Protein AF-A0A8C4TMS4-F1 (afdb_monomer)

Radius of gyration: 23.61 Å; Cα contacts (8 Å, |Δi|>4): 81; chains: 1; bounding box: 61×48×64 Å

Nearest PDB structures (foldseek):
  2k3j-assembly1_A  TM=8.650E-01  e=6.381E-08  Homo sapiens
  2zxt-assembly1_A  TM=9.491E-01  e=1.332E-06  Escherichia coli K-12
  3a3c-assembly1_A  TM=9.400E-01  e=1.076E-05  Escherichia coli K-12

pLDDT: mean 71.79, std 19.96, range [28.8, 94.06]

Organism: Erpetoichthys calabaricus (NCBI:txid27687)

Structure (mmCIF, N/CA/C/O backbone):
data_AF-A0A8C4TMS4-F1
#
_entry.id   AF-A0A8C4TMS4-F1
#
loop_
_atom_site.group_PDB
_atom_site.id
_atom_site.type_symbol
_atom_site.label_atom_id
_atom_site.label_alt_id
_atom_site.label_comp_id
_atom_site.label_asym_id
_atom_site.label_entity_id
_atom_site.label_seq_id
_atom_site.pdbx_PDB_ins_code
_atom_site.Cartn_x
_atom_site.Cartn_y
_atom_site.Cartn_z
_atom_site.occupancy
_atom_site.B_iso_or_equiv
_atom_site.auth_seq_id
_atom_site.auth_comp_id
_atom_site.auth_asym_id
_atom_site.auth_atom_id
_atom_site.pdbx_PDB_model_num
ATOM 1 N N . MET A 1 1 ? -9.269 -17.070 -49.087 1.00 30.08 1 MET A N 1
ATOM 2 C CA . MET A 1 1 ? -9.181 -15.793 -48.349 1.00 30.08 1 MET A CA 1
ATOM 3 C C . MET A 1 1 ? -9.865 -15.954 -47.002 1.00 30.08 1 MET A C 1
ATOM 5 O O . MET A 1 1 ? -11.045 -16.277 -46.993 1.00 30.08 1 MET A O 1
ATOM 9 N N . LYS A 1 2 ? -9.156 -15.757 -45.888 1.00 29.12 2 LYS A N 1
ATOM 10 C CA . LYS A 1 2 ? -9.789 -15.444 -44.601 1.00 29.12 2 LYS A CA 1
ATOM 11 C C . LYS A 1 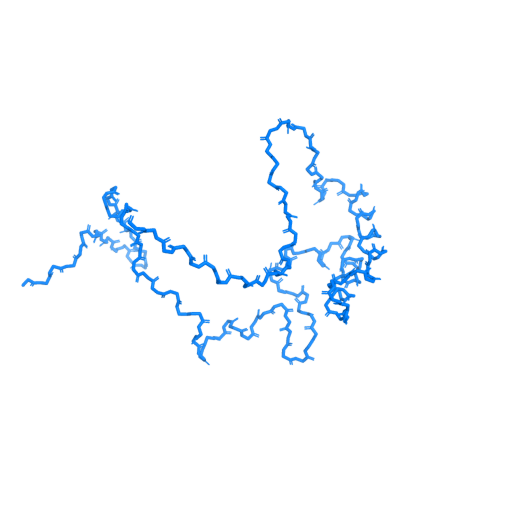2 ? -9.461 -13.987 -44.306 1.00 29.12 2 LYS A C 1
ATOM 13 O O . LYS A 1 2 ? -8.290 -13.637 -44.231 1.00 29.12 2 LYS A O 1
ATOM 18 N N . TRP A 1 3 ? -10.500 -13.165 -44.255 1.00 33.78 3 TRP A N 1
ATOM 19 C CA . TRP A 1 3 ? -10.429 -11.777 -43.827 1.00 33.78 3 TRP A CA 1
ATOM 20 C C . TRP A 1 3 ? -10.495 -11.773 -42.300 1.00 33.78 3 TRP A C 1
ATOM 22 O O . TRP A 1 3 ? -11.514 -12.156 -41.735 1.00 33.78 3 TRP A O 1
ATOM 32 N N . LEU A 1 4 ? -9.398 -11.400 -41.651 1.00 42.12 4 LEU A N 1
ATOM 33 C CA . LEU A 1 4 ? -9.375 -10.898 -40.281 1.00 42.12 4 LEU A CA 1
ATOM 34 C C . LEU A 1 4 ? -8.579 -9.590 -40.339 1.00 42.12 4 LEU A C 1
ATOM 36 O O . LEU A 1 4 ? -7.611 -9.498 -41.091 1.00 42.12 4 LEU A O 1
ATOM 40 N N . ASN A 1 5 ? -9.097 -8.583 -39.645 1.00 49.41 5 ASN A N 1
ATOM 41 C CA . ASN A 1 5 ? -8.838 -7.155 -39.824 1.00 49.41 5 ASN A CA 1
ATOM 42 C C . ASN A 1 5 ? -7.345 -6.754 -39.803 1.00 49.41 5 ASN A C 1
ATOM 44 O O . ASN A 1 5 ? -6.503 -7.446 -39.232 1.00 49.41 5 ASN A O 1
ATOM 48 N N . PHE A 1 6 ? -7.042 -5.654 -40.498 1.00 59.00 6 PHE A N 1
ATOM 49 C CA . PHE A 1 6 ? -5.756 -5.253 -41.091 1.00 59.00 6 PHE A CA 1
ATOM 50 C C . PHE A 1 6 ? -4.650 -4.821 -40.100 1.00 59.00 6 PHE A C 1
ATOM 52 O O . PHE A 1 6 ? -4.017 -3.786 -40.277 1.00 59.00 6 PHE A O 1
ATOM 59 N N . VAL A 1 7 ? -4.311 -5.645 -39.109 1.00 66.94 7 VAL A N 1
ATOM 60 C CA . VAL A 1 7 ? -3.119 -5.419 -38.274 1.00 66.94 7 VAL A CA 1
ATOM 61 C C . VAL A 1 7 ? -1.877 -5.986 -38.973 1.00 66.94 7 VAL A C 1
ATOM 63 O O . VAL A 1 7 ? -1.777 -7.194 -39.203 1.00 66.94 7 VAL A O 1
ATOM 66 N N . PHE A 1 8 ? -0.904 -5.133 -39.313 1.00 74.19 8 PHE A N 1
ATOM 67 C CA . PHE A 1 8 ? 0.356 -5.576 -39.922 1.00 74.19 8 PHE A CA 1
ATOM 68 C C . PHE A 1 8 ? 1.398 -5.866 -38.837 1.00 74.19 8 PHE A C 1
ATOM 70 O O . PHE A 1 8 ? 1.790 -4.977 -38.082 1.00 74.19 8 PHE A O 1
ATOM 77 N N . ILE A 1 9 ? 1.857 -7.119 -38.762 1.00 80.38 9 ILE A N 1
ATOM 78 C CA . ILE A 1 9 ? 2.839 -7.570 -37.768 1.00 80.38 9 ILE A CA 1
ATOM 79 C C . ILE A 1 9 ? 4.155 -7.899 -38.472 1.00 80.38 9 ILE A C 1
ATOM 81 O O . ILE A 1 9 ? 4.236 -8.856 -39.242 1.00 80.38 9 ILE A O 1
ATOM 85 N N . LEU A 1 10 ? 5.207 -7.143 -38.166 1.00 83.94 10 LEU A N 1
ATOM 86 C CA . LEU A 1 10 ? 6.570 -7.426 -38.607 1.00 83.94 10 LEU A CA 1
ATOM 87 C C . LEU A 1 10 ? 7.322 -8.153 -37.488 1.00 83.94 10 LEU A C 1
ATOM 89 O O . LEU A 1 10 ? 7.444 -7.631 -36.385 1.00 83.94 10 LEU A O 1
ATOM 93 N N . SER A 1 11 ? 7.839 -9.352 -37.760 1.00 85.38 11 SER A N 1
ATOM 94 C CA . SER A 1 11 ? 8.640 -10.110 -36.786 1.00 85.38 11 SER A CA 1
ATOM 95 C C . SER A 1 11 ? 10.132 -9.966 -37.090 1.00 85.38 11 SER A C 1
ATOM 97 O O . SER A 1 11 ? 10.579 -10.335 -38.176 1.00 85.38 11 SER A O 1
ATOM 99 N N . LEU A 1 12 ? 10.902 -9.453 -36.131 1.00 82.50 12 LEU A N 1
ATOM 100 C CA . LEU A 1 12 ? 12.358 -9.320 -36.185 1.00 82.50 12 LEU A CA 1
ATOM 101 C C . LEU A 1 12 ? 12.964 -10.188 -35.075 1.00 82.50 12 LEU A C 1
ATOM 103 O O . LEU A 1 12 ? 13.195 -9.744 -33.956 1.00 82.50 12 LEU A O 1
ATOM 107 N N . GLY A 1 13 ? 13.191 -11.469 -35.366 1.00 86.38 13 GLY A N 1
ATOM 108 C CA . GLY A 1 13 ? 13.661 -12.423 -34.359 1.00 86.38 13 GLY A CA 1
ATOM 109 C C . GLY A 1 13 ? 12.581 -12.738 -33.317 1.00 86.38 13 GLY A C 1
ATOM 110 O O . GLY A 1 13 ? 11.539 -13.287 -33.670 1.00 86.3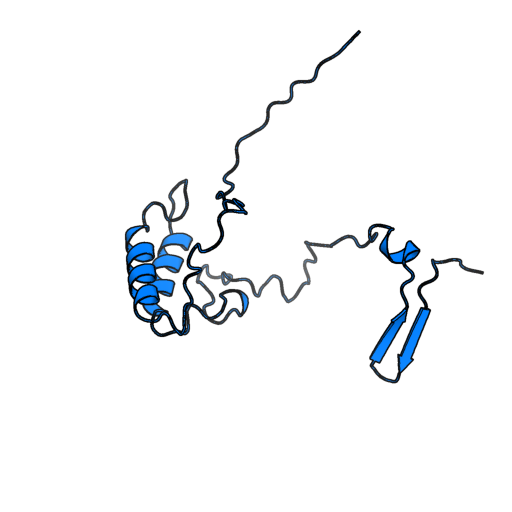8 13 GLY A O 1
ATOM 111 N N . LYS A 1 14 ? 12.847 -12.429 -32.037 1.00 85.25 14 LYS A N 1
ATOM 112 C CA . LYS A 1 14 ? 11.867 -12.570 -30.938 1.00 85.25 14 LYS A CA 1
ATOM 113 C C . LYS A 1 14 ? 10.904 -11.384 -30.859 1.00 85.25 14 LYS A C 1
ATOM 115 O O . LYS A 1 14 ? 9.835 -11.513 -30.268 1.00 85.25 14 LYS A O 1
ATOM 120 N N . ASP A 1 15 ? 11.279 -10.259 -31.453 1.00 83.75 15 ASP A N 1
ATOM 121 C CA . ASP A 1 15 ? 10.533 -9.015 -31.365 1.00 83.75 15 ASP A CA 1
ATOM 122 C C . ASP A 1 15 ? 9.447 -8.955 -32.442 1.00 83.75 15 ASP A C 1
ATOM 124 O O . ASP A 1 15 ? 9.645 -9.382 -33.585 1.00 83.75 15 ASP A O 1
ATOM 128 N N . LYS A 1 16 ? 8.282 -8.413 -32.077 1.00 86.44 16 LYS A N 1
ATOM 129 C CA . LYS A 1 16 ? 7.148 -8.197 -32.981 1.00 86.44 16 LYS A CA 1
ATOM 130 C C . LYS A 1 16 ? 6.761 -6.724 -32.964 1.00 86.44 16 LYS A C 1
ATOM 132 O O . LYS A 1 16 ? 6.416 -6.187 -31.919 1.00 86.44 16 LYS A O 1
ATOM 137 N N . ILE A 1 17 ? 6.801 -6.091 -34.130 1.00 85.44 17 ILE A N 1
ATOM 138 C CA . ILE A 1 17 ? 6.352 -4.717 -34.348 1.00 85.44 17 ILE A CA 1
ATOM 139 C C . ILE A 1 17 ? 4.940 -4.785 -34.918 1.00 85.44 17 ILE A C 1
ATOM 141 O O . ILE A 1 17 ? 4.725 -5.385 -35.972 1.00 85.44 17 ILE A O 1
ATOM 145 N N . ILE A 1 18 ? 3.989 -4.183 -34.211 1.00 83.25 18 ILE A N 1
ATOM 146 C CA . ILE A 1 18 ? 2.576 -4.157 -34.585 1.00 83.25 18 ILE A CA 1
ATOM 147 C C . ILE A 1 18 ? 2.254 -2.757 -35.109 1.00 83.25 18 ILE A C 1
ATOM 149 O O . ILE A 1 18 ? 2.365 -1.779 -34.373 1.00 83.25 18 ILE A O 1
ATOM 153 N N . PHE A 1 19 ? 1.871 -2.661 -36.380 1.00 82.25 19 PHE A N 1
ATOM 154 C CA . PHE A 1 19 ? 1.385 -1.423 -36.982 1.00 82.25 19 PHE A CA 1
ATOM 155 C C . PHE A 1 19 ? -0.139 -1.409 -36.888 1.00 82.25 19 PHE A C 1
ATOM 157 O O . PHE A 1 19 ? -0.810 -2.233 -37.513 1.00 82.25 19 PHE A O 1
ATOM 164 N N . VAL A 1 20 ? -0.655 -0.487 -36.077 1.00 78.00 20 VAL A N 1
ATOM 165 C CA . VAL A 1 20 ? -2.086 -0.291 -35.820 1.00 78.00 20 VAL A CA 1
ATOM 166 C C . VAL A 1 20 ? -2.510 1.006 -36.501 1.00 78.00 20 VAL A C 1
ATOM 168 O O . VAL A 1 20 ? -1.859 2.038 -36.318 1.00 78.00 20 VAL A O 1
ATOM 171 N N . THR A 1 21 ? -3.559 0.955 -37.321 1.00 77.88 21 THR A N 1
ATOM 172 C CA . THR A 1 21 ? -4.135 2.164 -37.925 1.00 77.88 21 THR A CA 1
ATOM 173 C C . THR A 1 21 ? -5.052 2.875 -36.930 1.00 77.88 21 THR A C 1
ATOM 175 O O . THR A 1 21 ? -5.445 2.302 -35.912 1.00 77.88 21 THR A O 1
ATOM 178 N N . LYS A 1 22 ? -5.387 4.144 -37.189 1.00 76.00 22 LYS A N 1
ATOM 179 C CA . LYS A 1 22 ? -6.263 4.908 -36.291 1.00 76.00 22 LYS A CA 1
ATOM 180 C C . LYS A 1 22 ? -7.636 4.238 -36.183 1.00 76.00 22 LYS A C 1
ATOM 182 O O . LYS A 1 22 ? -8.173 4.114 -35.090 1.00 76.00 22 LYS A O 1
ATOM 187 N N . GLU A 1 23 ? -8.141 3.743 -37.304 1.00 73.88 23 GLU A N 1
ATOM 188 C CA . GLU A 1 23 ? -9.417 3.048 -37.422 1.00 73.88 23 GLU A CA 1
ATOM 189 C C . GLU A 1 23 ? -9.433 1.724 -36.629 1.00 73.88 23 GLU A C 1
ATOM 191 O O . GLU A 1 23 ? -10.439 1.404 -36.001 1.00 73.88 23 GLU A O 1
ATOM 196 N N . ASP A 1 24 ? -8.311 0.992 -36.579 1.00 68.31 24 ASP A N 1
ATOM 197 C CA . ASP A 1 24 ? -8.187 -0.250 -35.794 1.00 68.31 24 ASP A CA 1
ATOM 198 C C . ASP A 1 24 ? -8.132 0.006 -34.275 1.00 68.31 24 ASP A C 1
ATOM 200 O O . ASP A 1 24 ? -8.574 -0.830 -33.486 1.00 68.31 24 ASP A O 1
ATOM 204 N N . HIS A 1 25 ? -7.596 1.154 -33.845 1.00 66.12 25 HIS A N 1
ATOM 205 C CA . HIS A 1 25 ? -7.580 1.555 -32.431 1.00 66.12 25 HIS A CA 1
ATOM 206 C C . HIS A 1 25 ? -8.927 2.143 -31.971 1.00 66.12 25 HIS A C 1
ATOM 208 O O . HIS A 1 25 ? -9.221 2.172 -30.777 1.00 66.12 25 HIS A O 1
ATOM 214 N N . GLU A 1 26 ? -9.747 2.643 -32.900 1.00 75.44 26 GLU A N 1
ATOM 215 C CA . GLU A 1 26 ? -11.074 3.193 -32.597 1.00 75.44 26 GLU A CA 1
ATOM 216 C C . GLU A 1 26 ? -12.109 2.096 -32.299 1.00 75.44 26 GLU A C 1
ATOM 218 O O . GLU A 1 26 ? -13.080 2.344 -31.582 1.00 75.44 26 GLU A O 1
ATOM 223 N N . THR A 1 27 ? -11.900 0.869 -32.784 1.00 74.06 27 THR A N 1
ATOM 224 C CA . THR A 1 27 ? -12.736 -0.271 -32.395 1.00 74.06 27 THR A CA 1
ATOM 225 C C . THR A 1 27 ? -12.343 -0.799 -31.010 1.00 74.06 27 THR A C 1
ATOM 227 O O . THR A 1 27 ? -11.181 -1.167 -30.820 1.00 74.06 27 THR A O 1
ATOM 230 N N . PRO A 1 28 ? -13.283 -0.895 -30.044 1.00 71.31 28 PRO A N 1
ATOM 231 C CA . PRO A 1 28 ? -13.004 -1.504 -28.750 1.00 71.31 28 PRO A CA 1
ATOM 232 C C . PRO A 1 28 ? -12.501 -2.937 -28.942 1.00 71.31 28 PRO A C 1
ATOM 234 O O . PRO A 1 28 ? -13.056 -3.696 -29.740 1.00 71.31 28 PRO A O 1
ATOM 237 N N . SER A 1 29 ? -11.449 -3.309 -28.214 1.00 67.12 29 SER A N 1
ATOM 238 C CA . SER A 1 29 ? -10.895 -4.659 -28.291 1.00 67.12 29 SER A CA 1
ATOM 239 C C . SER A 1 29 ? -11.949 -5.691 -27.885 1.00 67.12 29 SER A C 1
ATOM 241 O O . SER A 1 29 ? -12.565 -5.574 -26.831 1.00 67.12 29 SER A O 1
ATOM 243 N N . SER A 1 30 ? -12.117 -6.735 -28.698 1.00 68.31 30 SER A N 1
ATOM 244 C CA . SER A 1 30 ? -12.955 -7.903 -28.380 1.00 68.31 30 SER A CA 1
ATOM 245 C C . SER A 1 30 ? -12.262 -8.879 -27.414 1.00 68.31 30 SER A C 1
ATOM 247 O O . SER A 1 30 ? -12.686 -10.027 -27.291 1.00 68.31 30 SER A O 1
ATOM 249 N N . ALA A 1 31 ? -11.154 -8.476 -26.788 1.00 67.62 31 ALA A N 1
ATOM 250 C CA . ALA A 1 31 ? -10.466 -9.302 -25.812 1.00 67.62 31 ALA A CA 1
ATOM 251 C C . ALA A 1 31 ? -11.353 -9.470 -24.571 1.00 67.62 31 ALA A C 1
ATOM 253 O O . ALA A 1 31 ? -11.551 -8.529 -23.806 1.00 67.62 31 ALA A O 1
ATOM 254 N N . GLU A 1 32 ? -11.883 -10.674 -24.381 1.00 63.06 32 GLU A N 1
ATOM 255 C CA . GLU A 1 32 ? -12.488 -11.068 -23.116 1.00 63.06 32 GLU A CA 1
ATOM 256 C C . GLU A 1 32 ? -11.360 -11.298 -22.107 1.00 63.06 32 GLU A C 1
ATOM 258 O O . GLU A 1 32 ? -10.486 -12.144 -22.313 1.00 63.06 32 GLU A O 1
ATOM 263 N N . LEU A 1 33 ? -11.351 -10.507 -21.033 1.00 59.75 33 LEU A N 1
ATOM 264 C CA . LEU A 1 33 ? -10.508 -10.779 -19.876 1.00 59.75 33 LEU A CA 1
ATOM 265 C C . LEU A 1 33 ? -11.105 -11.996 -19.171 1.00 59.75 33 LEU A C 1
ATOM 267 O O . LEU A 1 33 ? -12.129 -11.890 -18.499 1.00 59.75 33 LEU A O 1
ATOM 271 N N . ILE A 1 34 ? -10.496 -13.161 -19.373 1.00 62.22 34 ILE A N 1
ATOM 272 C CA . ILE A 1 34 ? -10.827 -14.358 -18.603 1.00 62.22 34 ILE A CA 1
ATOM 273 C C . ILE A 1 34 ? -10.209 -14.137 -17.222 1.00 62.22 34 ILE A C 1
ATOM 275 O O . ILE A 1 34 ? -9.013 -14.337 -17.044 1.00 62.22 34 ILE A O 1
ATOM 279 N N . ALA A 1 35 ? -11.010 -13.623 -16.290 1.00 60.66 35 ALA A N 1
ATOM 280 C CA . ALA A 1 35 ? -10.579 -13.321 -14.926 1.00 60.66 35 ALA A CA 1
ATOM 281 C C . ALA A 1 35 ? -10.451 -14.578 -14.046 1.00 60.66 35 ALA A C 1
ATOM 283 O O . ALA A 1 35 ? -9.859 -14.503 -12.983 1.00 60.66 35 ALA A O 1
ATOM 284 N N . ASP A 1 36 ? -10.963 -15.722 -14.509 1.00 57.69 36 ASP A N 1
ATOM 285 C CA . ASP A 1 36 ? -11.055 -16.964 -13.742 1.00 57.69 36 ASP A CA 1
ATOM 286 C C . ASP A 1 36 ? -10.438 -18.135 -14.533 1.00 57.69 36 ASP A C 1
ATOM 288 O O . ASP A 1 36 ? -11.142 -19.061 -14.947 1.00 57.69 36 ASP A O 1
ATOM 292 N N . ASP A 1 37 ? -9.131 -18.094 -14.826 1.00 64.25 37 ASP A N 1
ATOM 293 C CA . ASP A 1 37 ? -8.421 -19.307 -15.254 1.00 64.25 37 ASP A CA 1
ATOM 294 C C . ASP A 1 37 ? -8.030 -20.113 -14.002 1.00 64.25 37 ASP A C 1
ATOM 296 O O . ASP A 1 37 ? -7.119 -19.713 -13.280 1.00 64.25 37 ASP A O 1
ATOM 300 N N . PRO A 1 38 ? -8.656 -21.276 -13.735 1.00 64.56 38 PRO A N 1
ATOM 301 C CA . PRO A 1 38 ? -8.333 -22.102 -12.571 1.00 64.56 38 PRO A CA 1
ATOM 302 C C . PRO A 1 38 ? -6.911 -22.689 -12.602 1.00 64.56 38 PRO A C 1
ATOM 304 O O . PRO A 1 38 ? -6.519 -23.377 -11.661 1.00 64.56 38 PRO A O 1
ATOM 307 N N . ASN A 1 39 ? -6.152 -22.480 -13.684 1.00 65.12 39 ASN A N 1
ATOM 308 C CA . ASN A 1 39 ? -4.736 -22.825 -13.780 1.00 65.12 39 ASN A CA 1
ATOM 309 C C . ASN A 1 39 ? -3.820 -21.596 -13.833 1.00 65.12 39 ASN A C 1
ATOM 311 O O . ASN A 1 39 ? -2.645 -21.781 -14.152 1.00 65.12 39 ASN A O 1
ATOM 315 N N . ASP A 1 40 ? -4.308 -20.382 -13.553 1.00 63.06 40 ASP A N 1
ATOM 316 C CA . ASP A 1 40 ? -3.455 -19.196 -13.513 1.00 63.06 40 ASP A CA 1
ATOM 317 C C . ASP A 1 40 ? -2.468 -19.309 -12.334 1.00 63.06 40 ASP A C 1
ATOM 319 O O . ASP A 1 40 ? -2.865 -19.214 -11.169 1.00 63.06 40 ASP A O 1
ATOM 323 N N . PRO A 1 41 ? -1.160 -19.504 -12.594 1.00 61.56 41 PRO A N 1
ATOM 324 C CA . PRO A 1 41 ? -0.166 -19.591 -11.532 1.00 61.56 41 PRO A CA 1
ATOM 325 C C . PRO A 1 41 ? 0.046 -18.253 -10.801 1.00 61.56 41 PRO A C 1
ATOM 327 O O . PRO A 1 41 ? 0.780 -18.223 -9.816 1.00 61.56 41 PRO A O 1
ATOM 330 N N . TYR A 1 42 ? -0.546 -17.150 -11.274 1.00 54.12 42 TYR A N 1
ATOM 331 C CA . TYR A 1 42 ? -0.447 -15.821 -10.676 1.00 54.12 42 TYR A CA 1
ATOM 332 C C . TYR A 1 42 ? -1.622 -15.463 -9.757 1.00 54.12 42 TYR A C 1
ATOM 334 O O . TYR A 1 42 ? -1.443 -14.579 -8.917 1.00 54.12 42 TYR A O 1
ATOM 342 N N . GLU A 1 43 ? -2.766 -16.157 -9.832 1.00 56.03 43 GLU A N 1
ATOM 343 C CA . GLU A 1 43 ? -3.867 -15.976 -8.865 1.00 56.03 43 GLU A CA 1
ATOM 344 C C . GLU A 1 43 ? -3.409 -16.292 -7.431 1.00 56.03 43 GLU A C 1
ATOM 346 O O . GLU A 1 43 ? -3.743 -15.586 -6.480 1.00 56.03 43 GLU A O 1
ATOM 351 N N . ASP A 1 44 ? -2.540 -17.295 -7.280 1.00 54.44 44 ASP A N 1
ATOM 352 C CA . ASP A 1 44 ? -2.027 -17.760 -5.984 1.00 54.44 44 ASP A CA 1
ATOM 353 C C . ASP A 1 44 ? -0.902 -16.859 -5.412 1.00 54.44 44 ASP A C 1
ATOM 355 O O . ASP A 1 44 ? -0.299 -17.142 -4.373 1.00 54.44 44 ASP A O 1
ATOM 359 N N . HIS A 1 45 ? -0.573 -15.756 -6.097 1.00 61.88 45 HIS A N 1
ATOM 360 C CA . HIS A 1 45 ? 0.465 -14.793 -5.708 1.00 61.88 45 HIS A CA 1
ATOM 361 C C . HIS A 1 45 ? -0.115 -13.419 -5.351 1.00 61.88 45 HIS A C 1
ATOM 363 O O . HIS A 1 45 ? 0.508 -12.378 -5.577 1.00 61.88 45 HIS A O 1
ATOM 369 N N . GLY A 1 46 ? -1.311 -13.417 -4.765 1.00 71.00 46 GLY A N 1
ATOM 370 C CA . GLY A 1 46 ? -1.950 -12.221 -4.236 1.00 71.00 46 GLY A CA 1
ATOM 371 C C . GLY A 1 46 ? -1.221 -11.601 -3.038 1.00 71.00 46 GLY A C 1
ATOM 372 O O . GLY A 1 46 ? -0.220 -12.096 -2.511 1.00 71.00 46 GLY A O 1
ATOM 373 N N . LEU A 1 47 ? -1.761 -10.472 -2.580 1.00 81.81 47 LEU A N 1
ATOM 374 C CA . LEU A 1 47 ? -1.283 -9.782 -1.382 1.00 81.81 47 LEU A CA 1
ATOM 375 C C . LEU A 1 47 ? -1.463 -10.618 -0.107 1.00 81.81 47 LEU A C 1
ATOM 377 O O . LEU A 1 47 ? -0.717 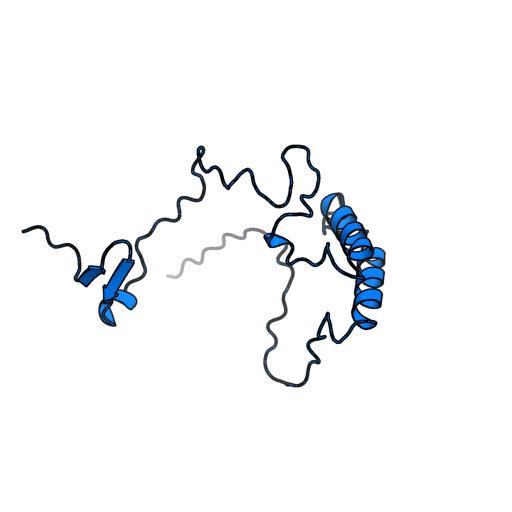-10.461 0.859 1.00 81.81 47 LEU A O 1
ATOM 381 N N . ILE A 1 48 ? -2.457 -11.501 -0.113 1.00 84.38 48 ILE A N 1
ATOM 382 C CA . ILE A 1 48 ? -2.807 -12.365 1.005 1.00 84.38 48 ILE A CA 1
ATOM 383 C C . ILE A 1 48 ? -2.419 -13.789 0.631 1.00 84.38 48 ILE A C 1
ATOM 385 O O . ILE A 1 48 ? -2.842 -14.300 -0.403 1.00 84.38 48 ILE A O 1
ATOM 389 N N . LEU A 1 49 ? -1.594 -14.414 1.465 1.00 83.56 49 LEU A N 1
ATOM 390 C CA . LEU A 1 49 ? -1.226 -15.812 1.305 1.00 83.56 49 LEU A CA 1
ATOM 391 C C . LEU A 1 49 ? -2.440 -16.714 1.594 1.00 83.56 49 LEU A C 1
ATOM 393 O O . LEU A 1 49 ? -3.319 -16.336 2.373 1.00 83.56 49 LEU A O 1
ATOM 397 N N . PRO A 1 50 ? -2.450 -17.964 1.097 1.00 80.25 50 PRO A N 1
ATOM 398 C CA . PRO A 1 50 ? -3.503 -18.936 1.407 1.00 80.25 50 PRO A CA 1
ATOM 399 C C . PRO A 1 50 ? -3.690 -19.217 2.909 1.00 80.25 50 PRO A C 1
ATOM 401 O O . PRO A 1 50 ? -4.734 -19.706 3.331 1.00 80.25 50 PRO A O 1
ATOM 404 N N . ASN A 1 51 ? -2.679 -18.923 3.733 1.00 82.44 51 ASN A N 1
ATOM 405 C CA . ASN A 1 51 ? -2.744 -19.063 5.189 1.00 82.44 51 ASN A CA 1
ATOM 406 C C . ASN A 1 51 ? -3.414 -17.864 5.900 1.00 82.44 51 ASN A C 1
ATOM 408 O O . ASN A 1 51 ? -3.625 -17.933 7.109 1.00 82.44 51 ASN A O 1
ATOM 412 N N . GLY A 1 52 ? -3.746 -16.794 5.171 1.00 82.12 52 GLY A N 1
ATOM 413 C CA . GLY A 1 52 ? -4.356 -15.569 5.692 1.00 82.12 52 GLY A CA 1
ATOM 414 C C . GLY A 1 52 ? -3.372 -14.460 6.076 1.00 82.12 52 GLY A C 1
ATOM 415 O O . GLY A 1 52 ? -3.826 -13.355 6.382 1.00 82.12 52 GLY A O 1
ATOM 416 N N . ASP A 1 53 ? -2.061 -14.716 6.023 1.00 86.44 53 ASP A N 1
ATOM 417 C CA . ASP A 1 53 ? -1.025 -13.720 6.308 1.00 86.44 53 ASP A CA 1
ATOM 418 C C . ASP A 1 53 ? -0.774 -12.794 5.107 1.00 86.44 53 ASP A C 1
ATOM 420 O O . ASP A 1 53 ? -1.010 -13.144 3.950 1.00 86.44 53 ASP A O 1
ATOM 424 N N . ILE A 1 54 ? -0.238 -11.603 5.378 1.00 88.19 54 ILE A N 1
ATOM 425 C CA . ILE A 1 54 ? 0.101 -10.612 4.349 1.00 88.19 54 ILE A CA 1
ATOM 426 C C . ILE A 1 54 ? 1.489 -10.900 3.758 1.00 88.19 54 ILE A C 1
ATOM 428 O O . ILE A 1 54 ? 2.484 -11.008 4.483 1.00 88.19 54 ILE A O 1
ATOM 432 N N . ASN A 1 55 ? 1.578 -10.952 2.427 1.00 86.56 55 ASN A N 1
ATOM 433 C CA . ASN A 1 55 ? 2.831 -11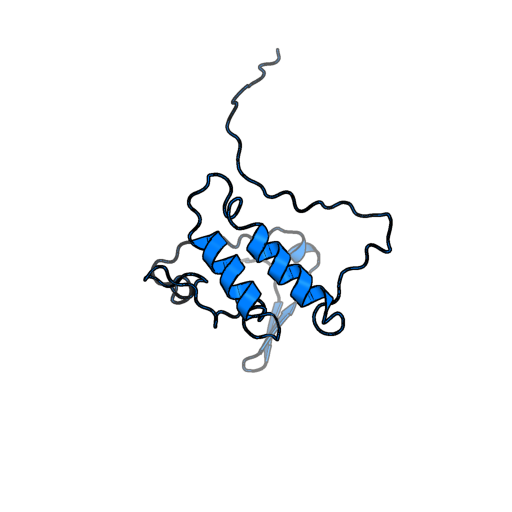.092 1.691 1.00 86.56 55 ASN A CA 1
ATOM 434 C C . ASN A 1 55 ? 3.549 -9.741 1.552 1.00 86.56 55 ASN A C 1
ATOM 436 O O . ASN A 1 55 ? 3.389 -9.034 0.557 1.00 86.56 55 ASN A O 1
ATOM 440 N N . TRP A 1 56 ? 4.407 -9.400 2.514 1.00 86.69 56 TRP A N 1
ATOM 441 C CA . TRP A 1 56 ? 5.175 -8.145 2.493 1.00 86.69 56 TRP A CA 1
ATOM 442 C C . TRP A 1 56 ? 6.179 -8.015 1.339 1.00 86.69 56 TRP A C 1
ATOM 444 O O . TRP A 1 56 ? 6.663 -6.915 1.086 1.00 86.69 56 TRP A O 1
ATOM 454 N N . ASN A 1 57 ? 6.492 -9.111 0.641 1.00 83.31 57 ASN A N 1
ATOM 455 C CA . ASN A 1 57 ? 7.401 -9.108 -0.508 1.00 83.31 57 ASN A CA 1
ATOM 456 C C . ASN A 1 57 ? 6.668 -8.921 -1.842 1.00 83.31 57 ASN A C 1
ATOM 458 O O . ASN A 1 57 ? 7.311 -8.915 -2.892 1.00 83.31 57 ASN A O 1
ATOM 462 N N . CYS A 1 58 ? 5.337 -8.805 -1.825 1.00 83.06 58 CYS A N 1
ATOM 463 C CA . CYS A 1 58 ? 4.560 -8.626 -3.039 1.00 83.06 58 CYS A CA 1
ATOM 464 C C . CYS A 1 58 ? 4.867 -7.250 -3.662 1.00 83.06 58 CYS A C 1
ATOM 466 O O . CYS A 1 58 ? 4.650 -6.229 -3.000 1.00 83.06 58 CYS A O 1
ATOM 468 N N . PRO A 1 59 ? 5.327 -7.179 -4.930 1.00 81.62 59 PRO A N 1
ATOM 469 C CA . PRO A 1 59 ? 5.591 -5.906 -5.606 1.00 81.62 59 PRO A CA 1
ATOM 470 C C . PRO A 1 59 ? 4.382 -4.957 -5.631 1.00 81.62 59 PRO A C 1
ATOM 472 O O . PRO A 1 59 ? 4.556 -3.743 -5.708 1.00 81.62 59 PRO A O 1
ATOM 475 N N . CYS A 1 60 ? 3.163 -5.494 -5.506 1.00 80.75 60 CYS A N 1
ATOM 476 C CA . CYS A 1 60 ? 1.915 -4.734 -5.447 1.00 80.75 60 CYS A CA 1
ATOM 477 C C . CYS A 1 60 ? 1.814 -3.794 -4.234 1.00 80.75 60 CYS A C 1
ATOM 479 O O . CYS A 1 60 ? 1.098 -2.803 -4.306 1.00 80.75 60 CYS A O 1
ATOM 481 N N . LEU A 1 61 ? 2.537 -4.056 -3.136 1.00 80.81 61 LEU A N 1
ATOM 482 C CA . LEU A 1 61 ? 2.542 -3.195 -1.940 1.00 80.81 61 LEU A CA 1
ATOM 483 C C . LEU A 1 61 ? 3.346 -1.897 -2.105 1.00 80.81 61 LEU A C 1
ATOM 485 O O . LEU A 1 61 ? 3.516 -1.150 -1.139 1.00 80.81 61 LEU A O 1
ATOM 489 N N . GLY A 1 62 ? 3.902 -1.646 -3.293 1.00 79.62 62 GLY A N 1
ATOM 490 C CA . GLY A 1 62 ? 4.595 -0.393 -3.596 1.00 79.62 62 GLY A CA 1
ATOM 491 C C . GLY A 1 62 ? 5.816 -0.130 -2.711 1.00 79.62 62 GLY A C 1
ATOM 492 O O . GLY A 1 62 ? 6.201 1.017 -2.519 1.00 79.62 62 GLY A O 1
ATOM 493 N N . GLY A 1 63 ? 6.404 -1.170 -2.110 1.00 81.81 63 GLY A N 1
ATOM 494 C CA . GLY A 1 63 ? 7.596 -1.051 -1.266 1.00 81.81 63 GLY A CA 1
ATOM 495 C C . GLY A 1 63 ? 7.400 -0.288 0.051 1.00 81.81 63 GLY A C 1
ATOM 496 O O . GLY A 1 63 ? 8.372 -0.104 0.782 1.00 81.81 63 GLY A O 1
ATOM 497 N N . MET A 1 64 ? 6.175 0.117 0.410 1.00 84.19 64 MET A N 1
ATOM 498 C CA . MET A 1 64 ? 5.916 0.895 1.633 1.00 84.19 64 MET A CA 1
ATOM 499 C C . MET A 1 64 ? 6.280 0.117 2.905 1.00 84.19 64 MET A C 1
ATOM 501 O O . MET A 1 64 ? 6.754 0.699 3.880 1.00 84.19 64 MET A O 1
ATOM 505 N N . ALA A 1 65 ? 6.150 -1.212 2.867 1.00 86.12 65 ALA A N 1
ATOM 506 C CA . ALA A 1 65 ? 6.564 -2.118 3.938 1.00 86.12 65 ALA A CA 1
ATOM 507 C C . ALA A 1 65 ? 8.097 -2.238 4.102 1.00 86.12 65 ALA A C 1
ATOM 509 O O . ALA A 1 65 ? 8.566 -2.775 5.108 1.00 86.12 65 ALA A O 1
ATOM 510 N N . SER A 1 66 ? 8.880 -1.737 3.142 1.00 84.69 66 SER A N 1
ATOM 511 C CA . SER A 1 66 ? 10.345 -1.840 3.080 1.00 84.69 66 SER A CA 1
ATOM 512 C C . SER A 1 66 ? 11.030 -0.466 3.104 1.00 84.69 66 SER A C 1
ATOM 514 O O . SER A 1 66 ? 11.989 -0.230 2.373 1.00 84.69 66 SER A O 1
ATOM 516 N N . GLY A 1 67 ? 10.556 0.440 3.964 1.00 87.12 67 GLY A N 1
ATOM 517 C CA . GLY A 1 67 ? 11.120 1.781 4.154 1.00 87.12 67 GLY A CA 1
ATOM 518 C C . GLY A 1 67 ? 11.338 2.157 5.627 1.00 87.12 67 GLY A C 1
ATOM 519 O O . GLY A 1 67 ? 11.047 1.355 6.519 1.00 87.12 67 GLY A O 1
ATOM 520 N N . PRO A 1 68 ? 11.804 3.388 5.917 1.00 89.44 68 PRO A N 1
ATOM 521 C CA . PRO A 1 68 ? 12.018 3.866 7.289 1.00 89.44 68 PRO A CA 1
ATOM 522 C C . PRO A 1 68 ? 10.729 3.888 8.127 1.00 89.44 68 PRO A C 1
ATOM 524 O O . PRO A 1 68 ? 10.787 3.760 9.347 1.00 89.44 68 PRO A O 1
ATOM 527 N N . CYS A 1 69 ? 9.569 3.987 7.471 1.00 92.69 69 CYS A N 1
ATOM 528 C CA . CYS A 1 69 ? 8.244 3.919 8.091 1.00 92.69 69 CYS A CA 1
ATOM 529 C C . CYS A 1 69 ? 7.539 2.569 7.891 1.00 92.69 69 CYS A C 1
ATOM 531 O O . CYS A 1 69 ? 6.357 2.437 8.207 1.00 92.69 69 CYS A O 1
ATOM 533 N N . GLY A 1 70 ? 8.255 1.556 7.391 1.00 90.94 70 GLY A N 1
ATOM 534 C CA . GLY A 1 70 ? 7.683 0.259 7.032 1.00 90.94 70 GLY A CA 1
ATOM 535 C C . GLY A 1 70 ? 7.059 -0.486 8.208 1.00 90.94 70 GLY A C 1
ATOM 536 O O . GLY A 1 70 ? 6.048 -1.150 8.031 1.00 90.94 70 GLY A O 1
ATOM 537 N N . GLU A 1 71 ? 7.591 -0.335 9.420 1.00 93.06 71 GLU A N 1
ATOM 538 C CA . GLU A 1 71 ? 7.014 -0.970 10.614 1.00 93.06 71 GLU A CA 1
ATOM 539 C C . GLU A 1 71 ? 5.639 -0.386 10.973 1.00 93.06 71 GLU A C 1
ATOM 541 O O . GLU A 1 71 ? 4.710 -1.134 11.272 1.00 93.06 71 GLU A O 1
ATOM 546 N N . GLN A 1 72 ? 5.473 0.936 10.851 1.00 92.44 72 GLN A N 1
ATOM 547 C CA . GLN A 1 72 ? 4.177 1.586 11.076 1.00 92.44 72 GLN A CA 1
ATOM 548 C C . GLN A 1 72 ? 3.180 1.204 9.980 1.00 92.44 72 GLN A C 1
ATOM 550 O O . GLN A 1 72 ? 2.026 0.901 10.271 1.00 92.44 72 GLN A O 1
ATOM 555 N N . PHE A 1 73 ? 3.651 1.129 8.729 1.00 92.94 73 PHE A N 1
ATOM 556 C CA . PHE A 1 73 ? 2.848 0.654 7.605 1.00 92.94 73 PHE A CA 1
ATOM 557 C C . PHE A 1 73 ? 2.374 -0.788 7.811 1.00 92.94 73 PHE A C 1
ATOM 559 O O . PHE A 1 73 ? 1.190 -1.073 7.655 1.00 92.94 73 PHE A O 1
ATOM 566 N N . LYS A 1 74 ? 3.264 -1.698 8.225 1.00 92.25 74 LYS A N 1
ATOM 567 C CA . LYS A 1 74 ? 2.896 -3.090 8.509 1.00 92.25 74 LYS A CA 1
ATOM 568 C C . LYS A 1 74 ? 1.866 -3.190 9.629 1.00 92.25 74 LYS A C 1
ATOM 570 O O . LYS A 1 74 ? 0.922 -3.969 9.514 1.00 92.25 74 LYS A O 1
ATOM 575 N N . SER A 1 75 ? 2.025 -2.399 10.689 1.00 92.12 75 SER A N 1
ATOM 576 C CA . SER A 1 75 ? 1.079 -2.357 11.807 1.00 92.12 75 SER A CA 1
ATOM 577 C C . SER A 1 75 ? -0.302 -1.874 11.358 1.00 92.12 75 SER A C 1
ATOM 579 O O . SER A 1 75 ? -1.291 -2.571 11.564 1.00 92.12 75 SER A O 1
ATOM 581 N N . ALA A 1 76 ? -0.375 -0.735 10.665 1.00 92.38 76 ALA A N 1
ATOM 582 C CA . ALA A 1 76 ? -1.639 -0.188 10.172 1.00 92.38 76 ALA A CA 1
ATOM 583 C C . ALA A 1 76 ? -2.323 -1.124 9.163 1.00 92.38 76 ALA A C 1
ATOM 585 O O . ALA A 1 76 ? -3.518 -1.398 9.266 1.00 92.38 76 ALA A O 1
ATOM 586 N N . PHE A 1 77 ? -1.555 -1.670 8.217 1.00 91.38 77 PHE A N 1
ATOM 587 C CA . PHE A 1 77 ? -2.087 -2.532 7.165 1.00 91.38 77 PHE A CA 1
ATOM 588 C C . PHE A 1 77 ? -2.522 -3.907 7.695 1.00 91.38 77 PHE A C 1
ATOM 590 O O . PHE A 1 77 ? -3.549 -4.439 7.277 1.00 91.38 77 PHE A O 1
ATOM 597 N N . SER A 1 78 ? -1.792 -4.469 8.664 1.00 91.75 78 SER A N 1
ATOM 598 C CA . SER A 1 78 ? -2.225 -5.696 9.344 1.00 91.75 78 SER A CA 1
ATOM 599 C C . SER A 1 78 ? -3.492 -5.478 10.167 1.00 91.75 78 SER A C 1
ATOM 601 O O . SER A 1 78 ? -4.402 -6.300 10.086 1.00 91.75 78 SER A O 1
ATOM 603 N N . CYS A 1 79 ? -3.603 -4.353 10.877 1.00 92.19 79 CYS A N 1
ATOM 604 C CA . CYS A 1 79 ? -4.827 -3.990 11.583 1.00 92.19 79 CYS A CA 1
ATOM 605 C C . CYS A 1 79 ? -6.010 -3.867 10.608 1.00 92.19 79 CYS A C 1
ATOM 607 O O . CYS A 1 79 ? -7.043 -4.498 10.812 1.00 92.19 79 CYS A O 1
ATOM 609 N N . PHE A 1 80 ? -5.836 -3.159 9.488 1.00 91.56 80 PHE A N 1
ATOM 610 C CA . PHE A 1 80 ? -6.862 -3.028 8.448 1.00 91.56 80 PHE A CA 1
ATOM 611 C C . PHE A 1 80 ? -7.331 -4.382 7.891 1.00 91.56 80 PHE A C 1
ATOM 613 O O . PHE A 1 80 ? -8.533 -4.617 7.760 1.00 91.56 80 PHE A O 1
ATOM 620 N N . HIS A 1 81 ? -6.395 -5.286 7.587 1.00 89.44 81 HIS A N 1
ATOM 621 C CA . HIS A 1 81 ? -6.703 -6.616 7.051 1.00 89.44 81 HIS A CA 1
ATOM 622 C C . HIS A 1 81 ? -7.470 -7.485 8.057 1.00 89.44 81 HIS A C 1
ATOM 624 O O . HIS A 1 81 ? -8.469 -8.119 7.707 1.00 89.44 81 HIS A O 1
ATOM 630 N N . TYR A 1 82 ? -7.042 -7.477 9.323 1.00 88.94 82 TYR A N 1
ATOM 631 C CA . TYR A 1 82 ? -7.653 -8.285 10.381 1.00 88.94 82 TYR A CA 1
ATOM 632 C C . TYR A 1 82 ? -8.894 -7.653 11.029 1.00 88.94 82 TYR A C 1
ATOM 634 O O . TYR A 1 82 ? -9.633 -8.359 11.723 1.00 88.94 82 TYR A O 1
ATOM 642 N N . SER A 1 83 ? -9.154 -6.366 10.783 1.00 90.38 83 SER A N 1
ATOM 643 C CA . SER A 1 83 ? -10.332 -5.648 11.272 1.00 90.38 83 SER A CA 1
ATOM 644 C C . SER A 1 83 ? -11.622 -6.330 10.812 1.00 90.38 83 SER A C 1
ATOM 646 O O . S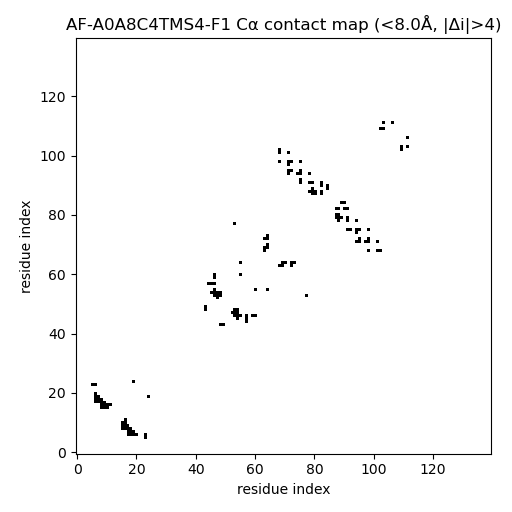ER A 1 83 ? -11.787 -6.725 9.650 1.00 90.38 83 SER A O 1
ATOM 648 N N . LYS A 1 84 ? -12.557 -6.491 11.750 1.00 87.75 84 LYS A N 1
ATOM 649 C CA . LYS A 1 84 ? -13.875 -7.106 11.518 1.00 87.75 84 LYS A CA 1
ATOM 650 C C . LYS A 1 84 ? -15.001 -6.080 11.450 1.00 87.75 84 LYS A C 1
ATOM 652 O O . LYS A 1 84 ? -16.160 -6.477 11.366 1.00 87.75 84 LYS A O 1
ATOM 657 N N . GLU A 1 85 ? -14.658 -4.799 11.494 1.00 89.88 85 GLU A N 1
ATOM 658 C CA . GLU A 1 85 ? -15.627 -3.718 11.410 1.00 89.88 85 GLU A CA 1
ATOM 659 C C . GLU A 1 85 ? -16.246 -3.628 10.010 1.00 89.88 85 GLU A C 1
ATOM 661 O O . GLU A 1 85 ? -15.636 -4.025 9.011 1.00 89.88 85 GLU A O 1
ATO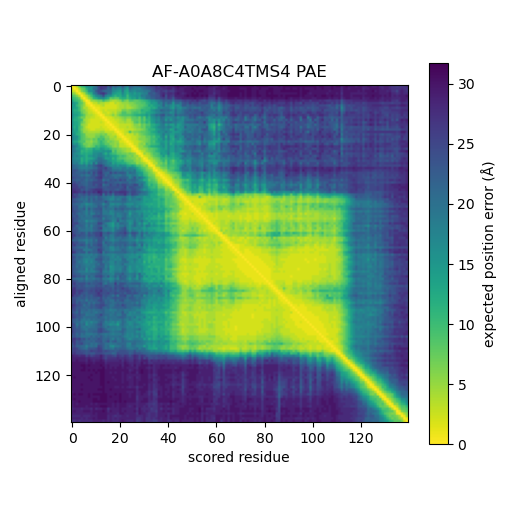M 666 N N . GLU A 1 86 ? -17.472 -3.100 9.949 1.00 79.81 86 GLU A N 1
ATOM 667 C CA . GLU A 1 86 ? -18.220 -2.893 8.699 1.00 79.81 86 GLU A CA 1
ATOM 668 C C . GLU A 1 86 ? -17.435 -2.000 7.731 1.00 79.81 86 GLU A C 1
ATOM 670 O O . GLU A 1 86 ? -17.324 -2.288 6.539 1.00 79.81 86 GLU A O 1
ATOM 675 N N . VAL A 1 87 ? -16.807 -0.957 8.277 1.00 86.50 87 VAL A N 1
ATOM 676 C CA . VAL A 1 87 ? -15.799 -0.165 7.580 1.00 86.50 87 VAL A CA 1
ATOM 677 C C . VAL A 1 87 ? -14.432 -0.669 8.016 1.00 86.50 87 VAL A C 1
ATOM 679 O O . VAL A 1 87 ? -13.995 -0.415 9.143 1.00 86.50 87 VAL A O 1
ATOM 682 N N . LYS A 1 88 ? -13.759 -1.390 7.118 1.00 82.50 88 LYS A N 1
ATOM 683 C CA . LYS A 1 88 ? -12.429 -1.954 7.359 1.00 82.50 88 LYS A CA 1
ATOM 684 C C . LYS A 1 88 ? -11.457 -0.896 7.882 1.00 82.50 88 LYS A C 1
ATOM 686 O O . LYS A 1 88 ? -11.296 0.162 7.277 1.00 82.50 88 LYS A O 1
ATOM 691 N N . GLY A 1 89 ? -10.820 -1.195 9.013 1.00 83.88 89 GLY A N 1
ATOM 692 C CA . GLY A 1 89 ? -9.814 -0.339 9.642 1.00 83.88 89 GLY A CA 1
ATOM 693 C C . GLY A 1 89 ? -10.347 0.940 10.287 1.00 83.88 89 GLY A C 1
ATOM 694 O O . GLY A 1 89 ? -9.551 1.817 10.619 1.00 83.88 89 GLY A O 1
ATOM 695 N N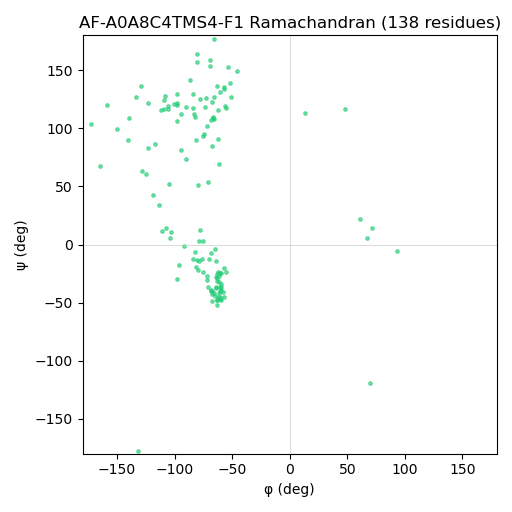 . SER A 1 90 ? -11.660 1.058 10.500 1.00 89.19 90 SER A N 1
ATOM 696 C CA . SER A 1 90 ? -12.235 2.134 11.325 1.00 89.19 90 SER A CA 1
ATOM 697 C C . SER A 1 90 ? -11.743 2.099 12.780 1.00 89.19 90 SER A C 1
ATOM 699 O O . SER A 1 90 ? -11.643 3.140 13.427 1.00 89.19 90 SER A O 1
ATOM 701 N N . ASP A 1 91 ? -11.365 0.921 13.265 1.00 92.38 91 ASP A N 1
ATOM 702 C CA . ASP A 1 91 ? -10.711 0.660 14.546 1.00 92.38 91 ASP A CA 1
ATOM 703 C C . ASP A 1 91 ? -9.193 0.926 14.537 1.00 92.38 91 ASP A C 1
ATOM 705 O O . ASP A 1 91 ? -8.599 1.050 15.601 1.00 92.38 91 ASP A O 1
ATOM 709 N N . CYS A 1 92 ? -8.583 1.084 13.357 1.00 94.06 92 CYS A N 1
ATOM 710 C CA . CYS A 1 92 ? -7.129 1.156 13.150 1.00 94.06 92 CYS A CA 1
ATOM 711 C C . CYS A 1 92 ? -6.618 2.567 12.797 1.00 94.06 92 CYS A C 1
ATOM 713 O O . CYS A 1 92 ? -5.526 2.750 12.249 1.00 94.06 92 CYS A O 1
ATOM 715 N N . ILE A 1 93 ? -7.448 3.593 13.008 1.00 90.62 93 ILE A N 1
ATOM 716 C CA . ILE A 1 93 ? -7.162 4.970 12.574 1.00 90.62 93 ILE A CA 1
ATOM 717 C C . ILE A 1 93 ? -5.924 5.548 13.279 1.00 90.62 93 ILE A C 1
ATOM 719 O O . ILE A 1 93 ? -5.230 6.399 12.718 1.00 90.62 93 ILE A O 1
ATOM 723 N N . GLU A 1 94 ? -5.627 5.100 14.498 1.00 93.12 94 GLU A N 1
ATOM 724 C CA . GLU A 1 94 ? -4.460 5.553 15.259 1.00 93.12 94 GLU A CA 1
ATOM 725 C C . GLU A 1 94 ? -3.143 5.068 14.630 1.00 93.12 94 GLU A C 1
ATOM 727 O O . GLU A 1 94 ? -2.175 5.824 14.505 1.00 93.12 94 GLU A O 1
ATOM 732 N N . GLU A 1 95 ? -3.126 3.837 14.136 1.00 91.81 95 GLU A N 1
ATOM 733 C CA . GLU A 1 95 ? -2.002 3.209 13.455 1.00 91.81 95 GLU A CA 1
ATOM 734 C C . GLU A 1 95 ? -1.740 3.896 12.111 1.00 91.81 95 GLU A C 1
ATOM 736 O O . GLU A 1 95 ? -0.592 4.212 11.783 1.00 91.81 95 GLU A O 1
ATOM 741 N N . PHE A 1 96 ? -2.801 4.218 11.360 1.00 91.06 96 PHE A N 1
ATOM 742 C CA . PHE A 1 96 ? -2.683 5.005 10.129 1.00 91.06 96 PHE A CA 1
ATOM 743 C C . PHE A 1 96 ? -2.175 6.428 10.387 1.00 91.06 96 PHE A C 1
ATOM 745 O O . PHE A 1 96 ? -1.366 6.932 9.602 1.00 91.06 96 PHE A O 1
ATOM 752 N N . ARG A 1 97 ? -2.583 7.070 11.492 1.00 92.81 97 ARG A N 1
ATOM 753 C CA . ARG A 1 97 ? -2.020 8.368 11.904 1.00 92.81 97 ARG A CA 1
ATOM 754 C C . ARG A 1 97 ? -0.536 8.263 12.217 1.00 92.81 97 ARG A C 1
ATOM 756 O O . ARG A 1 97 ? 0.245 9.046 11.692 1.00 92.81 97 ARG A O 1
ATOM 763 N N . THR A 1 98 ? -0.140 7.268 13.003 1.00 93.62 98 THR A N 1
ATOM 764 C CA . THR A 1 98 ? 1.266 7.049 13.374 1.00 93.62 98 THR A CA 1
ATOM 765 C C . THR A 1 98 ? 2.139 6.818 12.136 1.00 93.62 98 THR A C 1
ATOM 767 O O . THR A 1 98 ? 3.254 7.337 12.028 1.00 93.62 98 THR A O 1
ATOM 770 N N . MET A 1 99 ? 1.619 6.076 11.158 1.00 91.88 99 MET A N 1
ATOM 771 C CA . MET A 1 99 ? 2.270 5.884 9.866 1.00 91.88 99 MET A CA 1
ATOM 772 C C . MET A 1 99 ? 2.410 7.199 9.084 1.00 91.88 99 MET A C 1
ATOM 774 O O . MET A 1 99 ? 3.507 7.490 8.604 1.00 91.88 99 MET A O 1
ATOM 778 N N . GLN A 1 100 ? 1.347 8.006 8.982 1.00 91.06 100 GLN A N 1
ATOM 779 C CA . GLN A 1 100 ? 1.400 9.318 8.321 1.00 91.06 100 GLN A CA 1
ATOM 780 C C . GLN A 1 100 ? 2.393 10.265 8.999 1.00 91.06 100 GLN A C 1
ATOM 782 O O . GLN A 1 100 ? 3.216 10.875 8.321 1.00 91.06 100 GLN A O 1
ATOM 787 N N . GLU A 1 101 ? 2.383 10.345 10.328 1.00 92.88 101 GLU A N 1
ATOM 788 C CA . GLU A 1 101 ? 3.339 11.151 11.092 1.00 92.88 101 GLU A CA 1
ATOM 789 C C . GLU A 1 101 ? 4.788 10.719 10.844 1.00 92.88 101 GLU A C 1
ATOM 791 O O . GLU A 1 101 ? 5.695 11.552 10.832 1.00 92.88 101 GLU A O 1
ATOM 796 N N . CYS A 1 102 ? 5.028 9.422 10.632 1.00 92.31 102 CYS A N 1
ATOM 797 C CA . CYS A 1 102 ? 6.343 8.932 10.244 1.00 92.31 102 CYS A CA 1
ATOM 798 C C . CYS A 1 102 ? 6.722 9.409 8.836 1.00 92.31 102 CYS A C 1
ATOM 800 O O . CYS A 1 102 ? 7.815 9.944 8.657 1.00 92.31 102 CYS A O 1
ATOM 802 N N . MET A 1 103 ? 5.830 9.263 7.850 1.00 90.12 103 MET A N 1
ATOM 803 C CA . MET A 1 103 ? 6.089 9.673 6.461 1.00 90.12 103 MET A CA 1
ATOM 804 C C . MET A 1 103 ? 6.365 11.175 6.348 1.00 90.12 103 MET A C 1
ATOM 806 O O . MET A 1 103 ? 7.275 11.575 5.625 1.00 90.12 103 MET A O 1
ATOM 810 N N . GLN A 1 104 ? 5.675 11.997 7.147 1.00 90.75 104 GLN A N 1
ATOM 811 C CA . GLN A 1 104 ? 5.896 13.446 7.215 1.00 90.75 104 GLN A CA 1
ATOM 812 C C . GLN A 1 104 ? 7.319 13.834 7.644 1.00 90.75 104 GLN A C 1
ATOM 814 O O . GLN A 1 104 ? 7.792 14.915 7.301 1.00 90.75 104 GLN A O 1
ATOM 819 N N . ARG A 1 105 ? 8.034 12.963 8.368 1.00 91.25 105 ARG A N 1
ATOM 820 C CA . ARG A 1 105 ? 9.436 13.202 8.759 1.00 91.25 105 ARG A CA 1
ATOM 821 C C . ARG A 1 105 ? 10.427 12.936 7.627 1.00 91.25 105 ARG A C 1
ATOM 823 O O . ARG A 1 105 ? 11.581 13.340 7.745 1.00 91.25 105 ARG A O 1
ATOM 830 N N . PHE A 1 106 ? 10.000 12.267 6.556 1.00 89.88 106 PHE A N 1
ATOM 831 C CA . PHE A 1 106 ? 10.839 11.893 5.415 1.00 89.88 106 PHE A CA 1
ATOM 832 C C . PHE A 1 106 ? 10.255 12.414 4.085 1.00 89.88 106 PHE A C 1
ATOM 834 O O . PHE A 1 106 ? 9.972 11.612 3.193 1.00 89.88 106 PHE A O 1
ATOM 841 N N . PRO A 1 107 ? 10.103 13.742 3.914 1.00 87.69 107 PRO A N 1
ATOM 842 C CA . PRO A 1 107 ? 9.461 14.335 2.734 1.00 87.69 107 PRO A CA 1
ATOM 843 C C . PRO A 1 107 ? 10.205 14.061 1.416 1.00 87.69 107 PRO A C 1
ATOM 845 O O . PRO A 1 107 ? 9.590 14.033 0.359 1.00 87.69 107 PRO A O 1
ATOM 848 N N . GLU A 1 108 ? 11.518 13.810 1.458 1.00 86.81 108 GLU A N 1
ATOM 849 C CA . GLU A 1 108 ? 12.301 13.459 0.261 1.00 86.81 108 GLU A CA 1
ATOM 850 C C . GLU A 1 108 ? 12.004 12.043 -0.264 1.00 86.81 108 GLU A C 1
ATOM 852 O O . GLU A 1 108 ? 12.184 11.772 -1.448 1.00 86.81 108 GLU A O 1
ATOM 857 N N . LEU A 1 109 ? 11.579 11.130 0.616 1.00 85.19 109 LEU A N 1
ATOM 858 C CA . LEU A 1 109 ? 11.262 9.737 0.270 1.00 85.19 109 LEU A CA 1
ATOM 859 C C . LEU A 1 109 ? 9.763 9.523 0.064 1.00 85.19 109 LEU A C 1
ATOM 861 O O . LEU A 1 109 ? 9.369 8.656 -0.712 1.00 85.19 109 LEU A O 1
ATOM 865 N N . TYR A 1 110 ? 8.948 10.310 0.763 1.00 85.62 110 TYR A N 1
ATOM 866 C CA . TYR A 1 110 ? 7.499 10.330 0.646 1.00 85.62 110 TYR A CA 1
ATOM 867 C C . TYR A 1 110 ? 7.073 11.761 0.307 1.00 85.62 110 TYR A C 1
ATOM 869 O O . TYR A 1 110 ? 6.732 12.518 1.223 1.00 85.62 110 TYR A O 1
ATOM 877 N N . PRO A 1 111 ? 7.126 12.152 -0.981 1.00 83.56 111 PRO A N 1
ATOM 878 C CA . PRO A 1 111 ? 6.615 13.440 -1.414 1.00 83.56 111 PRO A CA 1
ATOM 879 C C . PRO A 1 111 ? 5.159 13.529 -0.982 1.00 83.56 111 PRO A C 1
ATOM 881 O O . PRO A 1 111 ? 4.339 12.688 -1.353 1.00 83.56 111 PRO A O 1
ATOM 884 N N . GLN A 1 112 ? 4.853 14.515 -0.151 1.00 75.25 112 GLN A N 1
ATOM 885 C CA . GLN A 1 112 ? 3.469 14.900 0.028 1.00 75.25 112 GLN A CA 1
ATOM 886 C C . GLN A 1 112 ? 3.092 15.618 -1.256 1.00 75.25 112 GLN A C 1
ATOM 888 O O . GLN A 1 112 ? 3.809 16.520 -1.690 1.00 75.25 112 GLN A O 1
ATOM 893 N N . GLU A 1 113 ? 2.022 15.168 -1.897 1.00 65.81 113 GLU A N 1
ATOM 894 C CA . GLU A 1 113 ? 1.348 15.983 -2.893 1.00 65.81 113 GLU A CA 1
ATOM 895 C C . GLU A 1 113 ? 0.856 17.217 -2.130 1.00 65.81 113 GLU A C 1
ATOM 897 O O . GLU A 1 113 ? -0.166 17.192 -1.451 1.00 65.81 113 GLU A O 1
ATOM 902 N N . GLU A 1 114 ? 1.688 18.258 -2.092 1.00 52.38 114 GLU A N 1
ATOM 903 C CA . GLU A 1 114 ? 1.268 19.573 -1.648 1.00 52.38 114 GLU A CA 1
ATOM 904 C C . GLU A 1 114 ? 0.184 19.990 -2.641 1.00 52.38 114 GLU A C 1
ATOM 906 O O . GLU A 1 114 ? 0.449 20.075 -3.841 1.00 52.38 114 GLU A O 1
ATOM 911 N N . ASP A 1 115 ? -1.047 20.155 -2.152 1.00 53.28 115 ASP A N 1
ATOM 912 C CA . ASP A 1 115 ? -2.201 20.649 -2.905 1.00 53.28 115 ASP A CA 1
ATOM 913 C C . ASP A 1 115 ? -1.936 22.089 -3.408 1.00 53.28 115 ASP A C 1
ATOM 915 O O . ASP A 1 115 ? -2.529 23.060 -2.938 1.00 53.28 115 ASP A O 1
ATOM 919 N N . GLU A 1 116 ? -1.020 22.259 -4.358 1.00 48.62 116 GLU A N 1
ATOM 920 C CA . GLU A 1 116 ? -0.741 23.506 -5.067 1.00 48.62 116 GLU A CA 1
ATOM 921 C C . GLU A 1 116 ? -1.317 23.456 -6.493 1.00 48.62 116 GLU A C 1
ATOM 923 O O . GLU A 1 116 ? -0.622 23.733 -7.463 1.00 48.62 116 GLU A O 1
ATOM 928 N N . ASP A 1 117 ? -2.608 23.130 -6.647 1.00 36.28 117 ASP A N 1
ATOM 929 C CA . ASP A 1 117 ? -3.388 23.570 -7.817 1.00 36.28 117 ASP A CA 1
ATOM 930 C C . ASP A 1 117 ? -4.909 23.535 -7.538 1.00 36.28 117 ASP A C 1
ATOM 932 O O . ASP A 1 117 ? -5.468 22.474 -7.242 1.00 36.28 117 ASP A O 1
ATOM 936 N N . PRO A 1 118 ? -5.648 24.660 -7.630 1.00 44.16 118 PRO A N 1
ATOM 937 C CA . PRO A 1 118 ? -7.082 24.689 -7.371 1.00 44.16 118 PRO A CA 1
ATOM 938 C C . PRO A 1 118 ? -7.896 24.169 -8.569 1.00 44.16 118 PRO A C 1
ATOM 940 O O . PRO A 1 118 ? -8.823 24.850 -8.999 1.00 44.16 118 PRO A O 1
ATOM 943 N N . GLN A 1 119 ? -7.603 22.989 -9.136 1.00 44.34 119 GLN A N 1
ATOM 944 C CA . GLN A 1 119 ? -8.483 22.390 -10.154 1.00 44.34 119 GLN A CA 1
ATOM 945 C C . GLN A 1 119 ? -8.259 20.894 -10.462 1.00 44.34 119 GLN A C 1
ATOM 947 O O . GLN A 1 119 ? -7.942 20.535 -11.586 1.00 44.34 119 GLN A O 1
ATOM 952 N N . SER A 1 120 ? -8.534 19.982 -9.528 1.00 37.81 120 SER A N 1
ATOM 953 C CA . SER A 1 120 ? -9.192 18.693 -9.843 1.00 37.81 120 SER A CA 1
ATOM 954 C C . SER A 1 120 ? -9.534 17.946 -8.558 1.00 37.81 120 SER A C 1
ATOM 956 O O . SER A 1 120 ? -8.706 17.379 -7.863 1.00 37.81 120 SER A O 1
ATOM 958 N N . LYS A 1 121 ? -10.814 17.995 -8.217 1.00 40.09 121 LYS A N 1
ATOM 959 C CA . LYS A 1 121 ? -11.425 17.263 -7.112 1.00 40.09 121 LYS A CA 1
ATOM 960 C C . LYS A 1 121 ? -11.911 15.913 -7.628 1.00 40.09 121 LYS A C 1
ATOM 962 O O . LYS A 1 121 ? -13.114 15.726 -7.777 1.00 40.09 121 LYS A O 1
ATOM 967 N N . ASP A 1 122 ? -10.990 14.996 -7.880 1.00 36.72 122 ASP A N 1
ATOM 968 C CA . ASP A 1 122 ? -11.330 13.575 -7.886 1.00 36.72 122 ASP A CA 1
ATOM 969 C C . ASP A 1 122 ? -11.027 13.038 -6.492 1.00 36.72 122 ASP A C 1
ATOM 971 O O . ASP A 1 122 ? -9.969 12.496 -6.188 1.00 36.72 122 ASP A O 1
ATOM 975 N N . ALA A 1 123 ? -11.985 13.289 -5.600 1.00 34.72 123 ALA A N 1
ATOM 976 C CA . ALA A 1 123 ? -12.032 12.645 -4.307 1.00 34.72 123 ALA A CA 1
ATOM 977 C C . ALA A 1 123 ? -12.033 11.129 -4.531 1.00 34.72 123 ALA A C 1
ATOM 979 O O . ALA A 1 123 ? -12.980 10.581 -5.097 1.00 34.72 123 ALA A O 1
ATOM 980 N N . VAL A 1 124 ? -10.995 10.449 -4.047 1.00 39.69 124 VAL A N 1
ATOM 981 C CA . VAL A 1 124 ? -11.040 9.007 -3.810 1.00 39.69 124 VAL A CA 1
ATOM 982 C C . VAL A 1 124 ? -12.027 8.785 -2.666 1.00 39.69 124 VAL A C 1
ATOM 984 O O . VAL A 1 124 ? -11.680 8.752 -1.488 1.00 39.69 124 VAL A O 1
ATOM 987 N N . THR A 1 125 ? -13.307 8.713 -3.015 1.00 28.80 125 THR A N 1
ATOM 988 C CA . THR A 1 125 ? -14.347 8.157 -2.158 1.00 28.80 125 THR A CA 1
ATOM 989 C C . THR A 1 125 ? -14.077 6.663 -1.988 1.00 28.80 125 THR A C 1
ATOM 991 O O . THR A 1 125 ? -13.983 5.963 -3.003 1.00 28.80 125 THR A O 1
ATOM 994 N N . PRO A 1 126 ? -13.998 6.137 -0.752 1.00 35.38 126 PRO A N 1
ATOM 995 C CA . PRO A 1 126 ? -14.062 4.702 -0.541 1.00 35.38 126 PRO A CA 1
ATOM 996 C C . PRO A 1 126 ? -15.467 4.262 -0.956 1.00 35.38 126 PRO A C 1
ATOM 998 O O . PRO A 1 126 ? -16.458 4.607 -0.313 1.00 35.38 126 PRO A O 1
ATOM 1001 N N . SER A 1 127 ? -15.562 3.576 -2.093 1.00 34.97 127 SER A N 1
ATOM 1002 C CA . SER A 1 127 ? -16.816 2.974 -2.536 1.00 34.97 127 SER A CA 1
ATOM 1003 C C . SER A 1 127 ? -17.065 1.729 -1.693 1.00 34.97 127 SER A C 1
ATOM 1005 O O . SER A 1 127 ? -16.560 0.656 -2.003 1.00 34.97 127 SER A O 1
ATOM 1007 N N . SER A 1 128 ? -17.822 1.908 -0.613 1.00 43.72 128 SER A N 1
ATOM 1008 C CA . SER A 1 128 ? -18.604 0.844 0.011 1.00 43.72 128 SER A CA 1
ATOM 1009 C C . SER A 1 128 ? -20.042 0.957 -0.500 1.00 43.72 128 SER A C 1
ATOM 1011 O O . SER A 1 128 ? -20.627 2.040 -0.504 1.00 43.72 128 SER A O 1
ATOM 1013 N N . ASP A 1 129 ? -20.569 -0.165 -0.978 1.00 46.56 129 ASP A N 1
ATOM 1014 C CA . ASP A 1 129 ? -21.858 -0.367 -1.640 1.00 46.56 129 ASP A CA 1
ATOM 1015 C C . ASP A 1 129 ? -23.087 0.289 -0.989 1.00 46.56 129 ASP A C 1
ATOM 1017 O O . ASP A 1 129 ? -23.235 0.311 0.231 1.00 46.56 129 ASP A O 1
ATOM 1021 N N . THR A 1 130 ? -24.078 0.668 -1.809 1.00 31.30 130 THR A N 1
ATOM 1022 C CA . THR A 1 130 ? -25.503 0.593 -1.428 1.00 31.30 130 THR A CA 1
ATOM 1023 C C . THR A 1 130 ? -26.392 0.353 -2.658 1.00 31.30 130 THR A C 1
ATOM 1025 O O . THR A 1 130 ? -26.721 1.265 -3.408 1.00 31.30 130 THR A O 1
ATOM 1028 N N . LEU A 1 131 ? -26.765 -0.921 -2.820 1.00 34.12 131 LEU A N 1
ATOM 1029 C CA . LEU A 1 131 ? -28.126 -1.451 -3.007 1.00 34.12 131 LEU A CA 1
ATOM 1030 C C . LEU A 1 131 ? -29.085 -0.804 -4.034 1.00 34.12 131 LEU A C 1
ATOM 1032 O O . LEU A 1 131 ? -29.617 0.284 -3.846 1.00 34.12 131 LEU A O 1
ATOM 1036 N N . LEU A 1 132 ? -29.426 -1.630 -5.032 1.00 44.03 132 LEU A N 1
ATOM 1037 C CA . LEU A 1 132 ? -30.761 -1.886 -5.602 1.00 44.03 132 LEU A CA 1
ATOM 1038 C C . LEU A 1 132 ? -31.903 -0.912 -5.231 1.00 44.03 132 LEU A C 1
ATOM 1040 O O . LEU A 1 132 ? -32.493 -0.977 -4.152 1.00 44.03 132 LEU A O 1
ATOM 1044 N N . THR A 1 133 ? -32.378 -0.175 -6.234 1.00 32.84 133 THR A N 1
ATOM 1045 C CA . THR A 1 133 ? -33.819 0.002 -6.448 1.00 32.84 133 THR A CA 1
ATOM 1046 C C . THR A 1 133 ? -34.104 -0.059 -7.941 1.00 32.84 133 THR A C 1
ATOM 1048 O O . THR A 1 133 ? -33.741 0.818 -8.721 1.00 32.84 133 THR A O 1
ATOM 1051 N N . ASP A 1 134 ? -34.730 -1.166 -8.319 1.00 46.66 134 ASP A N 1
ATOM 1052 C CA . ASP A 1 134 ? -35.442 -1.343 -9.570 1.00 46.66 134 ASP A CA 1
ATOM 1053 C C . ASP A 1 134 ? -36.687 -0.447 -9.513 1.00 46.66 134 ASP A C 1
ATOM 1055 O O . ASP A 1 134 ? -37.612 -0.702 -8.741 1.00 46.66 134 ASP A O 1
ATOM 1059 N N . GLN A 1 135 ? -36.684 0.654 -10.264 1.00 37.38 135 GLN A N 1
ATOM 1060 C CA . GLN A 1 135 ? -37.893 1.429 -10.528 1.00 37.38 135 GLN A CA 1
ATOM 1061 C C . GLN A 1 135 ? -37.896 1.905 -11.978 1.00 37.38 135 GLN A C 1
ATOM 1063 O O . GLN A 1 135 ? -37.425 2.979 -12.344 1.00 37.38 135 GLN A O 1
ATOM 1068 N N . GLN A 1 136 ? -38.472 1.042 -12.804 1.00 47.41 136 GLN A N 1
ATOM 1069 C CA . GLN A 1 136 ? -38.971 1.331 -14.136 1.00 47.41 136 GLN A CA 1
ATOM 1070 C C . GLN A 1 136 ? -39.919 2.541 -14.143 1.00 47.41 136 GLN A C 1
ATOM 1072 O O . GLN A 1 136 ? -40.844 2.594 -13.329 1.00 47.41 136 GLN A O 1
ATOM 1077 N N . PRO A 1 137 ? -39.823 3.435 -15.139 1.00 43.41 137 PRO A N 1
ATOM 1078 C CA . PRO A 1 137 ? -40.979 4.181 -15.589 1.00 43.41 137 PRO A CA 1
ATOM 1079 C C . PRO A 1 137 ? -41.456 3.641 -16.938 1.00 43.41 137 PRO A C 1
ATOM 1081 O O . PRO A 1 137 ? -40.761 3.687 -17.952 1.00 43.41 137 PRO A O 1
ATOM 1084 N N . ALA A 1 138 ? -42.695 3.154 -16.932 1.00 40.09 138 ALA A N 1
ATOM 1085 C CA . ALA A 1 138 ? -43.547 3.198 -18.106 1.00 40.09 138 ALA A CA 1
ATOM 1086 C C . ALA A 1 138 ? -43.812 4.669 -18.462 1.00 40.09 138 ALA A C 1
ATOM 1088 O O . ALA A 1 138 ? -44.117 5.472 -17.578 1.00 40.09 138 ALA A O 1
ATOM 1089 N N . ALA A 1 139 ? -43.744 5.008 -19.746 1.00 41.41 139 ALA A N 1
ATOM 1090 C CA . ALA A 1 139 ? -44.320 6.234 -20.272 1.00 41.41 139 ALA A CA 1
ATOM 1091 C C . ALA A 1 139 ? -45.099 5.907 -21.550 1.00 41.41 139 ALA A C 1
ATOM 1093 O O . ALA A 1 139 ? -44.594 5.211 -22.433 1.00 41.41 139 ALA A O 1
ATOM 1094 N N . SER A 1 140 ? -46.353 6.363 -21.529 1.00 42.38 140 SER A N 1
ATOM 1095 C CA . SER A 1 140 ? -47.387 6.316 -22.564 1.00 42.38 140 SER A CA 1
ATOM 1096 C C . SER A 1 140 ? -46.999 6.960 -23.888 1.00 42.38 140 SER A C 1
ATOM 1098 O O . SER A 1 140 ? -46.164 7.891 -23.873 1.00 42.38 140 SER A O 1
#

Mean predicted aligned err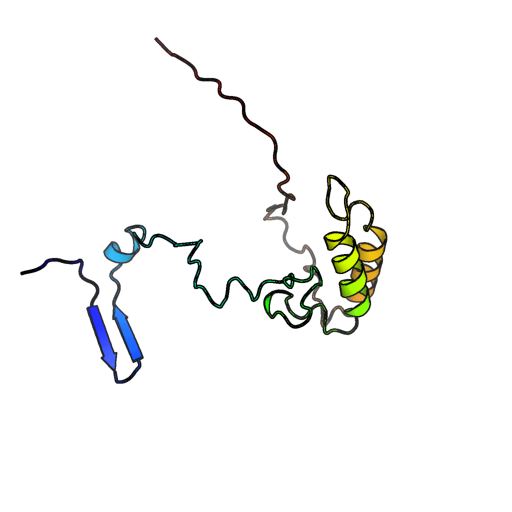or: 17.24 Å

InterPro domains:
  IPR010625 CHCH [PF06747] (69-105)
  IPR039289 Mitochondrial intermembrane space import and assembly protein 40 [PTHR21622] (13-123)

Foldseek 3Di:
DDDDDDWDWDDDDPDIDTDADPVNVPDDDPDDPPVDDVPPPCVCVDQAHPVRDGDQVRVVVVCCCPDPLNVLVCQLVVQQSPDPDPRRSPVSVVSVVSSVVRLVVPCVVPPDPPPPDPDDPPPPDPDDDDDDDDDDDDDD

Sequence (140 aa):
MKWLNFVFILSLGKDKIIFVTKEDHETPSSAELIADDPNDPYEDHGLILPNGDINWNCPCLGGMASGPCGEQFKSAFSCFHYSKEEVKGSDCIEEFRTMQECMQRFPELYPQEEDEDPQSKDAVTPSSDTLLTDQQPAAS

Secondary structure (DSSP, 8-state):
-------EEEEETTEEEEE--HHHHHSPP--------TT-TTGGGSSB-TTS-B-TT-GGGTTGGGSTTHHHHHHHHHHHHH--SSSTTTT-HHHHHHHHHHHHT-TTTS-------S----------------------

Solvent-accessible surface area (backbone atoms only — not comparable to full-atom values): 9464 Å² total; per-residue (Å²): 138,84,91,71,81,90,66,49,73,48,72,63,87,92,45,72,48,76,50,75,50,72,72,64,68,69,49,80,77,86,75,77,81,78,86,79,55,96,79,48,81,64,70,81,64,46,60,55,40,97,88,72,50,73,44,80,83,40,77,86,63,70,57,49,59,76,48,100,45,6,67,38,38,47,52,22,50,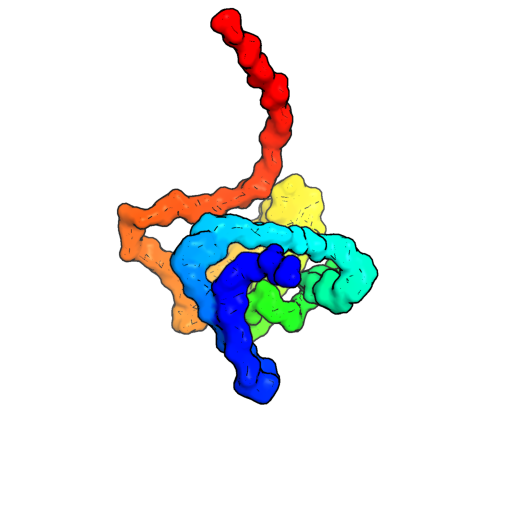50,40,29,70,70,40,85,51,95,56,66,25,71,91,28,53,67,37,48,47,55,24,49,60,45,38,69,75,37,48,92,82,42,70,71,84,70,90,82,64,101,81,77,88,76,75,84,68,85,87,71,87,81,79,90,80,93,76,86,78,89,79,135